Protein AF-A0A5R9FPX9-F1 (afdb_monomer_lite)

InterPro domains:
  IPR046251 Protein of unknown function DUF6284 [PF19801] (1-85)

Foldseek 3Di:
DDDPPVCVCVVCVCVVPPDDDPLVVVVVVLCVQLVVLVVVLVVLLVVLVVVVVPDDDDPVSVVSNVVSVVSNVVSVVVSVVCVVVVVRD

Sequence (89 aa):
MDHIVTVQDAVTAFADWMEPTDAELDAIEAEMPLILADVEADIEALDVRIALLERTPNELDQRRVRRDRHRVLAERATLANRATSGEAA

Organism: NCBI:txid2580423

Secondary structure (DSSP, 8-state):
----GGGHHHHHTTGGGSSPPHHHHHHHHHHHHHHHHHHHHHHHHHHHHHHTTTS---HHHHHHHHHHHHHHHHHHHHHHHHHHHT---

pLDDT: mean 87.67, std 13.01, range [43.56, 97.88]

Structure (mmCIF, N/CA/C/O backbone):
data_AF-A0A5R9FPX9-F1
#
_entry.id   AF-A0A5R9FPX9-F1
#
loop_
_atom_site.group_PDB
_atom_site.id
_atom_site.type_symbol
_atom_site.label_atom_id
_atom_site.label_alt_id
_atom_site.label_comp_id
_atom_site.label_asym_id
_atom_site.label_entity_id
_atom_site.label_seq_id
_atom_site.pdbx_PDB_ins_code
_atom_site.Cartn_x
_atom_site.Cartn_y
_atom_site.Cartn_z
_atom_site.occupancy
_atom_site.B_iso_or_equiv
_atom_site.auth_seq_id
_atom_site.auth_comp_id
_atom_site.auth_asym_id
_atom_site.auth_atom_id
_atom_site.pdbx_PDB_model_num
ATOM 1 N N . MET A 1 1 ? 9.744 -32.121 4.970 1.00 51.22 1 MET A N 1
ATOM 2 C CA . MET A 1 1 ? 10.852 -31.534 4.196 1.00 51.22 1 MET A CA 1
ATOM 3 C C . MET A 1 1 ? 11.258 -32.596 3.202 1.00 51.22 1 MET A C 1
ATOM 5 O O . MET A 1 1 ? 11.952 -33.530 3.583 1.00 51.22 1 MET A O 1
ATOM 9 N N . ASP A 1 2 ? 10.728 -32.525 1.987 1.00 64.44 2 ASP A N 1
ATOM 10 C CA . ASP A 1 2 ? 11.020 -33.528 0.968 1.00 64.44 2 ASP A CA 1
ATOM 11 C C . ASP A 1 2 ? 12.323 -33.135 0.271 1.00 64.44 2 ASP A C 1
ATOM 13 O O . ASP A 1 2 ? 12.439 -32.061 -0.318 1.00 64.44 2 ASP A O 1
ATOM 17 N N . HIS A 1 3 ? 13.352 -33.966 0.433 1.00 68.31 3 HIS A N 1
ATOM 18 C CA . HIS A 1 3 ? 14.679 -33.711 -0.114 1.00 68.31 3 HIS A CA 1
ATOM 19 C C . HIS A 1 3 ? 14.712 -34.066 -1.604 1.00 68.31 3 HIS A C 1
ATOM 21 O O . HIS A 1 3 ? 14.543 -35.223 -1.978 1.00 68.31 3 HIS A O 1
ATOM 27 N N . ILE A 1 4 ? 14.968 -33.067 -2.452 1.00 73.88 4 ILE A N 1
ATOM 28 C CA . ILE A 1 4 ? 14.862 -33.163 -3.919 1.00 73.88 4 ILE A CA 1
ATOM 29 C C . ILE A 1 4 ? 16.194 -33.509 -4.620 1.00 73.88 4 ILE A C 1
ATOM 31 O O . ILE A 1 4 ? 16.401 -33.224 -5.795 1.00 73.88 4 ILE A O 1
ATOM 35 N N . VAL A 1 5 ? 17.123 -34.141 -3.897 1.00 73.44 5 VAL A N 1
ATOM 36 C CA . VAL A 1 5 ? 18.548 -34.261 -4.279 1.00 73.44 5 VAL A CA 1
ATOM 37 C C . VAL A 1 5 ? 18.765 -34.909 -5.657 1.00 73.44 5 VAL A C 1
ATOM 39 O O . VAL A 1 5 ? 19.734 -34.597 -6.336 1.00 73.44 5 VAL A O 1
ATOM 42 N N . THR A 1 6 ? 17.858 -35.774 -6.116 1.00 78.94 6 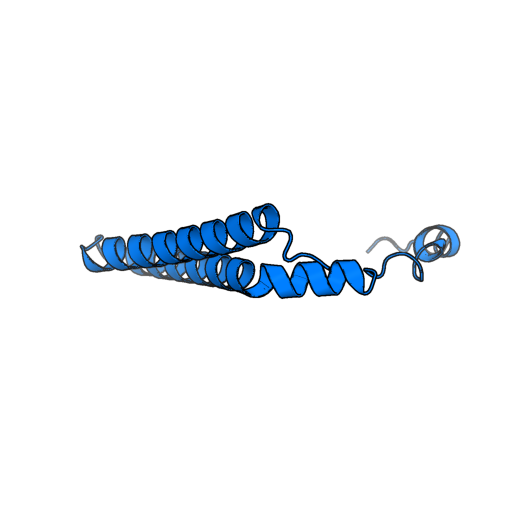THR A N 1
ATOM 43 C CA . THR A 1 6 ? 17.985 -36.480 -7.404 1.00 78.94 6 THR A CA 1
ATOM 44 C C . THR A 1 6 ? 17.574 -35.664 -8.633 1.00 78.94 6 THR A C 1
ATOM 46 O O . THR A 1 6 ? 17.871 -36.083 -9.747 1.00 78.94 6 THR A O 1
ATOM 49 N N . VAL A 1 7 ? 16.906 -34.520 -8.459 1.00 77.50 7 VAL A N 1
ATOM 50 C CA . VAL A 1 7 ? 16.506 -33.610 -9.555 1.00 77.50 7 VAL A CA 1
ATOM 51 C C . VAL A 1 7 ? 17.005 -32.182 -9.329 1.00 77.50 7 VAL A C 1
ATOM 53 O O . VAL A 1 7 ? 16.546 -31.259 -9.997 1.00 77.50 7 VAL A O 1
ATOM 56 N N . GLN A 1 8 ? 17.945 -31.997 -8.398 1.00 80.62 8 GLN A N 1
ATOM 57 C CA . GLN A 1 8 ? 18.474 -30.688 -8.026 1.00 80.62 8 GLN A CA 1
ATOM 58 C C . GLN A 1 8 ? 18.968 -29.910 -9.248 1.00 80.62 8 GLN A C 1
ATOM 60 O O . GLN A 1 8 ? 18.519 -28.788 -9.441 1.00 80.62 8 GLN A O 1
ATOM 65 N N . ASP A 1 9 ? 19.767 -30.534 -10.118 1.00 77.00 9 ASP A N 1
ATOM 66 C CA . ASP A 1 9 ? 20.289 -29.891 -11.331 1.00 77.00 9 ASP A CA 1
ATOM 67 C C . ASP A 1 9 ? 19.177 -29.370 -12.248 1.00 77.00 9 ASP A C 1
ATOM 69 O O . ASP A 1 9 ? 19.294 -28.283 -12.798 1.00 77.00 9 ASP A O 1
ATOM 73 N N . ALA A 1 10 ? 18.068 -30.103 -12.382 1.00 77.38 10 ALA A N 1
ATOM 74 C CA . ALA A 1 10 ? 16.927 -29.673 -13.190 1.00 77.38 10 ALA A CA 1
ATOM 75 C C . ALA A 1 10 ? 16.131 -28.536 -12.525 1.00 77.38 10 ALA A C 1
ATOM 77 O O . ALA A 1 10 ? 15.592 -27.677 -13.217 1.00 77.38 10 ALA A O 1
ATOM 78 N N . VAL A 1 11 ? 16.064 -28.521 -11.190 1.00 75.31 11 VAL A N 1
ATOM 79 C CA . VAL A 1 11 ? 15.378 -27.480 -10.406 1.00 75.31 11 VAL A CA 1
ATOM 80 C C . VAL A 1 11 ? 16.197 -26.189 -10.356 1.00 75.31 11 VAL A C 1
ATOM 82 O O . VAL A 1 11 ? 15.623 -25.104 -10.361 1.00 75.31 11 VAL A O 1
ATOM 85 N N . THR A 1 12 ? 17.527 -26.284 -10.340 1.00 76.19 12 THR A N 1
ATOM 86 C CA . THR A 1 12 ? 18.431 -25.127 -10.281 1.00 76.19 12 THR A CA 1
ATOM 87 C C . THR A 1 12 ? 18.979 -24.708 -11.643 1.00 76.19 12 THR A C 1
ATOM 89 O O . THR A 1 12 ? 19.677 -23.703 -11.713 1.00 76.19 12 THR A O 1
ATOM 92 N N . ALA A 1 13 ? 18.654 -25.421 -12.728 1.00 75.25 13 ALA A N 1
ATOM 93 C CA . ALA A 1 13 ? 19.119 -25.117 -14.089 1.00 75.25 13 ALA A CA 1
ATOM 94 C C . ALA A 1 13 ? 18.814 -23.680 -14.548 1.00 75.25 13 ALA A C 1
ATOM 96 O O . ALA A 1 13 ? 19.520 -23.151 -15.400 1.00 75.25 13 ALA A O 1
ATOM 97 N N . PHE A 1 14 ? 17.779 -23.058 -13.981 1.00 65.12 14 PHE A N 1
ATOM 98 C CA . PHE A 1 14 ? 17.336 -21.705 -14.316 1.00 65.12 14 PHE A CA 1
ATOM 99 C C . PHE A 1 14 ? 17.713 -20.664 -13.258 1.00 65.12 14 PHE A C 1
ATOM 101 O O . PHE A 1 14 ? 17.247 -19.535 -13.347 1.00 65.12 14 PHE A O 1
ATOM 108 N N . ALA A 1 15 ? 18.525 -21.016 -12.253 1.00 66.00 15 ALA A N 1
ATOM 109 C CA . ALA A 1 15 ? 18.820 -20.127 -11.126 1.00 66.00 15 ALA A CA 1
ATOM 110 C C . ALA A 1 15 ? 19.352 -18.756 -11.580 1.00 66.00 15 ALA A C 1
ATOM 112 O O . ALA A 1 15 ? 18.823 -17.734 -11.155 1.00 66.00 15 ALA A O 1
ATOM 113 N N . ASP A 1 16 ? 20.289 -18.744 -12.530 1.00 66.06 16 ASP A N 1
ATOM 114 C CA . ASP A 1 16 ? 20.888 -17.522 -13.095 1.00 66.06 16 ASP A CA 1
ATOM 115 C C . ASP A 1 16 ? 19.935 -16.720 -14.022 1.00 66.06 16 ASP A C 1
ATOM 117 O O . ASP A 1 16 ? 20.307 -15.682 -14.555 1.00 66.06 16 ASP A O 1
ATOM 121 N N . TRP A 1 17 ? 18.721 -17.225 -14.271 1.00 64.38 17 TRP A N 1
ATOM 122 C CA . TRP A 1 17 ? 17.782 -16.782 -15.311 1.00 64.38 17 TRP A CA 1
ATOM 123 C C . TRP A 1 17 ? 16.456 -16.314 -14.686 1.00 64.38 17 TRP A C 1
ATOM 125 O O . TRP A 1 17 ? 15.536 -15.932 -15.403 1.00 64.38 17 TRP A O 1
ATOM 135 N N . MET A 1 18 ? 16.329 -16.423 -13.358 1.00 74.00 18 MET A N 1
ATOM 136 C CA . MET A 1 18 ? 15.146 -16.019 -12.592 1.00 74.00 18 MET A CA 1
ATOM 137 C C . MET A 1 18 ? 15.240 -14.590 -12.057 1.00 74.00 18 MET A C 1
ATOM 139 O O . MET A 1 18 ? 14.255 -14.094 -11.511 1.00 74.00 18 MET A O 1
ATOM 143 N N . GLU A 1 19 ? 16.407 -13.952 -12.136 1.00 84.38 19 GLU A N 1
ATOM 144 C CA . GLU A 1 19 ? 16.544 -12.580 -11.659 1.00 84.38 19 GLU A CA 1
ATOM 145 C C . GLU A 1 19 ? 15.831 -11.615 -12.617 1.00 84.38 19 GLU A C 1
ATOM 147 O O . GLU A 1 19 ? 15.937 -11.778 -13.837 1.00 84.38 19 GLU A O 1
ATOM 152 N N . PRO A 1 20 ? 15.095 -10.620 -12.090 1.00 88.75 20 PRO A N 1
ATOM 153 C CA . PRO A 1 20 ? 14.552 -9.552 -12.911 1.00 88.75 20 PRO A CA 1
ATOM 154 C C . PRO A 1 20 ? 15.671 -8.814 -13.647 1.00 88.75 20 PRO A C 1
ATOM 156 O O . PRO A 1 20 ? 16.736 -8.546 -13.091 1.00 88.75 20 PRO A O 1
ATOM 159 N N . THR A 1 21 ? 15.411 -8.455 -14.894 1.00 89.75 21 THR A N 1
ATOM 160 C CA . THR A 1 21 ? 16.273 -7.567 -15.674 1.00 89.75 21 THR A CA 1
ATOM 161 C C . THR A 1 21 ? 16.289 -6.156 -15.081 1.00 89.75 21 THR A C 1
ATOM 163 O O . THR A 1 21 ? 15.335 -5.746 -14.421 1.00 89.75 21 THR A O 1
ATOM 166 N N . ASP A 1 22 ? 17.329 -5.368 -15.374 1.00 91.44 22 ASP A N 1
ATOM 167 C CA . ASP A 1 22 ? 17.420 -3.969 -14.918 1.00 91.44 22 ASP A CA 1
ATOM 168 C C . ASP A 1 22 ? 16.170 -3.152 -15.297 1.00 91.44 22 ASP A C 1
ATOM 170 O O . ASP A 1 22 ? 15.646 -2.398 -14.485 1.00 91.44 22 ASP A O 1
ATOM 174 N N . ALA A 1 23 ? 15.620 -3.375 -16.496 1.00 89.44 23 ALA A N 1
ATOM 175 C CA . ALA A 1 23 ? 14.403 -2.703 -16.952 1.00 89.44 23 ALA A CA 1
ATOM 176 C C . ALA A 1 23 ? 13.151 -3.103 -16.146 1.00 89.44 23 ALA A C 1
ATOM 178 O O . ALA A 1 23 ? 12.256 -2.285 -15.940 1.00 89.44 23 ALA A O 1
ATOM 179 N N . GLU A 1 24 ? 13.069 -4.354 -15.689 1.00 90.50 24 GLU A N 1
ATOM 180 C CA . GLU A 1 24 ? 11.988 -4.811 -14.807 1.00 90.50 24 GLU A CA 1
ATOM 181 C C . GLU A 1 24 ? 12.148 -4.242 -13.393 1.00 90.50 24 GLU A C 1
ATOM 183 O O . GLU A 1 24 ? 11.152 -3.886 -12.763 1.00 90.50 24 GLU A O 1
ATOM 188 N N . LEU A 1 25 ? 13.385 -4.096 -12.908 1.00 94.12 25 LEU A N 1
ATOM 189 C CA . LEU A 1 25 ? 13.665 -3.434 -11.632 1.00 94.12 25 LEU A CA 1
ATOM 190 C C . LEU A 1 25 ? 13.311 -1.944 -11.679 1.0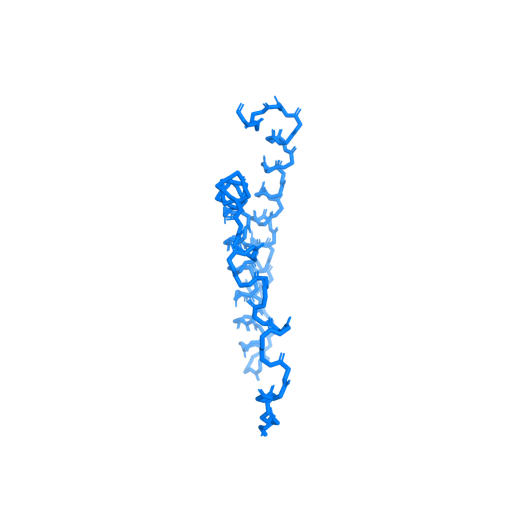0 94.12 25 LEU A C 1
ATOM 192 O O . LEU A 1 25 ? 12.658 -1.449 -10.762 1.00 94.12 25 LEU A O 1
ATOM 196 N N . ASP A 1 26 ? 13.654 -1.252 -12.763 1.00 91.62 26 ASP A N 1
ATOM 197 C CA . ASP A 1 26 ? 13.285 0.151 -12.967 1.00 91.62 26 ASP A CA 1
ATOM 198 C C . ASP A 1 26 ? 11.760 0.332 -13.046 1.00 91.62 26 ASP A C 1
ATOM 200 O O . ASP A 1 26 ? 11.210 1.295 -12.503 1.00 91.62 26 ASP A O 1
ATOM 204 N N . ALA A 1 27 ? 11.049 -0.615 -13.670 1.00 91.06 27 ALA A N 1
ATOM 205 C CA . ALA A 1 27 ? 9.588 -0.615 -13.688 1.00 91.06 27 ALA A CA 1
ATOM 206 C C . ALA A 1 27 ? 8.999 -0.769 -12.274 1.00 91.06 27 ALA A C 1
ATOM 208 O O . ALA A 1 27 ? 8.082 -0.032 -11.909 1.00 91.06 27 ALA A O 1
ATOM 209 N N . ILE A 1 28 ? 9.560 -1.658 -11.447 1.00 91.88 28 ILE A N 1
ATOM 210 C CA . ILE A 1 28 ? 9.158 -1.812 -10.039 1.00 91.88 28 ILE A CA 1
ATOM 211 C C . ILE A 1 28 ? 9.425 -0.526 -9.249 1.00 91.88 28 ILE A C 1
ATOM 213 O O . ILE A 1 28 ? 8.565 -0.090 -8.481 1.00 91.88 28 ILE A O 1
ATOM 217 N N . GLU A 1 29 ? 10.578 0.113 -9.444 1.00 93.56 29 GLU A N 1
ATOM 218 C CA . GLU A 1 29 ? 10.906 1.375 -8.775 1.00 93.56 29 GLU A CA 1
ATOM 219 C C . GLU A 1 29 ? 9.911 2.482 -9.163 1.00 93.56 29 G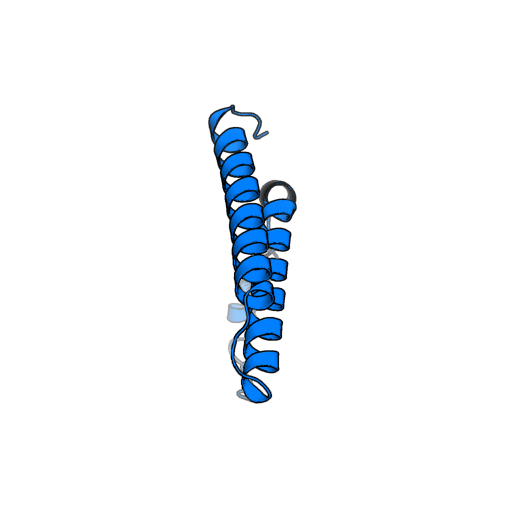LU A C 1
ATOM 221 O O . GLU A 1 29 ? 9.426 3.232 -8.313 1.00 93.56 29 GLU A O 1
ATOM 226 N N . ALA A 1 30 ? 9.503 2.534 -10.434 1.00 92.06 30 ALA A N 1
ATOM 227 C CA . ALA A 1 30 ? 8.473 3.458 -10.899 1.00 92.06 30 ALA A CA 1
ATOM 228 C C . ALA A 1 30 ? 7.088 3.197 -10.264 1.00 92.06 30 ALA A C 1
ATOM 230 O O . ALA A 1 30 ? 6.296 4.141 -10.105 1.00 92.06 30 ALA A O 1
ATOM 231 N N . GLU A 1 31 ? 6.788 1.949 -9.897 1.00 95.31 31 GLU A N 1
ATOM 232 C CA . GLU A 1 31 ? 5.560 1.521 -9.212 1.00 95.31 31 GLU A CA 1
ATOM 233 C C . GLU A 1 31 ? 5.634 1.639 -7.680 1.00 95.31 31 GLU A C 1
A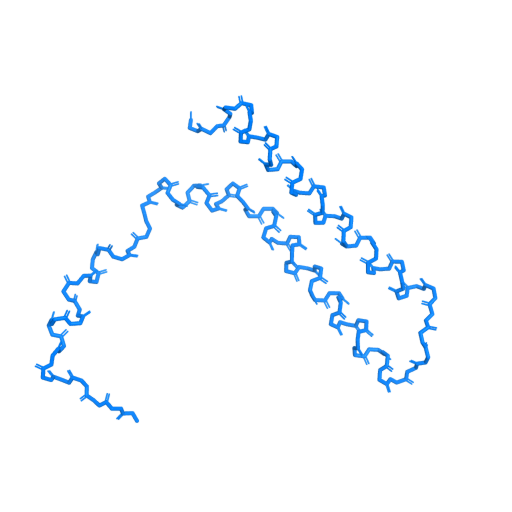TOM 235 O O . GLU A 1 31 ? 4.593 1.641 -7.014 1.00 95.31 31 GLU A O 1
ATOM 240 N N . MET A 1 32 ? 6.831 1.811 -7.110 1.00 95.00 32 MET A N 1
ATOM 241 C CA . MET A 1 32 ? 7.076 1.827 -5.664 1.00 95.00 32 MET A CA 1
ATOM 242 C C . MET A 1 32 ? 6.150 2.766 -4.870 1.00 95.00 32 MET A C 1
ATOM 244 O O . MET A 1 32 ? 5.642 2.3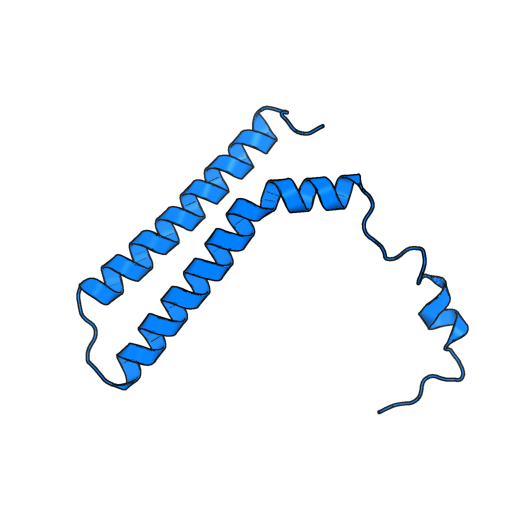46 -3.827 1.00 95.00 32 MET A O 1
ATOM 248 N N . PRO A 1 33 ? 5.836 3.995 -5.334 1.00 95.56 33 PRO A N 1
ATOM 249 C CA . PRO A 1 33 ? 4.905 4.871 -4.620 1.00 95.56 33 PRO A CA 1
ATOM 250 C C . PRO A 1 33 ? 3.506 4.262 -4.446 1.00 95.56 33 PRO A C 1
ATOM 252 O O . PRO A 1 33 ? 2.900 4.398 -3.381 1.00 95.56 33 PRO A O 1
ATOM 255 N N . LEU A 1 34 ? 3.006 3.555 -5.466 1.00 97.06 34 LEU A N 1
ATOM 256 C CA . LEU A 1 34 ? 1.724 2.859 -5.400 1.00 97.06 34 LEU A CA 1
ATOM 257 C C . LEU A 1 34 ? 1.806 1.649 -4.469 1.00 97.06 34 LEU A C 1
ATOM 259 O O . LEU A 1 34 ? 0.921 1.471 -3.636 1.00 97.06 34 LEU A O 1
ATOM 263 N N . ILE A 1 35 ? 2.867 0.849 -4.585 1.00 96.56 35 ILE A N 1
ATOM 264 C CA . ILE A 1 35 ? 3.079 -0.331 -3.737 1.00 96.56 35 ILE A CA 1
ATOM 265 C C . ILE A 1 35 ? 3.078 0.075 -2.258 1.00 96.56 35 ILE A C 1
ATOM 267 O O . ILE A 1 35 ? 2.374 -0.529 -1.450 1.00 96.56 35 ILE A O 1
ATOM 271 N N . LEU A 1 36 ? 3.803 1.139 -1.904 1.00 97.38 36 LEU A N 1
ATOM 272 C CA . LEU A 1 36 ? 3.834 1.661 -0.538 1.00 97.38 36 LEU A CA 1
ATOM 273 C C . LEU A 1 36 ? 2.464 2.178 -0.087 1.00 97.38 36 LEU A C 1
ATOM 275 O O . LEU A 1 36 ? 2.049 1.895 1.034 1.00 97.38 36 LEU A O 1
ATOM 279 N N . ALA A 1 37 ? 1.734 2.894 -0.947 1.00 97.38 37 ALA A N 1
ATOM 280 C CA . ALA A 1 37 ? 0.392 3.364 -0.614 1.00 97.38 37 ALA A CA 1
ATOM 281 C C . ALA A 1 37 ? -0.594 2.208 -0.365 1.00 97.38 37 ALA A C 1
ATOM 283 O O . ALA A 1 37 ? -1.388 2.295 0.573 1.00 97.38 37 ALA A O 1
ATOM 284 N N . ASP A 1 38 ? -0.534 1.140 -1.169 1.00 97.56 38 ASP A N 1
ATOM 285 C CA . ASP A 1 38 ? -1.357 -0.065 -0.996 1.00 97.56 38 ASP A CA 1
ATOM 286 C C . ASP A 1 38 ? -1.007 -0.777 0.329 1.00 97.56 38 ASP A C 1
ATOM 288 O O . ASP A 1 38 ? -1.901 -1.059 1.128 1.00 97.56 38 ASP A O 1
ATOM 292 N N . VAL A 1 39 ? 0.286 -0.973 0.628 1.00 97.88 39 VAL A N 1
ATOM 293 C CA . VAL A 1 39 ? 0.747 -1.583 1.893 1.00 97.88 39 VAL A CA 1
ATOM 294 C C . VAL A 1 39 ? 0.306 -0.770 3.113 1.00 97.88 39 VAL A C 1
ATOM 296 O O . VAL A 1 39 ? -0.194 -1.329 4.088 1.00 97.88 39 VAL A O 1
ATOM 299 N N . GLU A 1 40 ? 0.463 0.553 3.079 1.00 96.56 40 GLU A N 1
ATOM 300 C CA . GLU A 1 40 ? 0.049 1.420 4.184 1.00 96.56 40 GLU A CA 1
ATOM 301 C C . GLU A 1 40 ? -1.474 1.406 4.397 1.00 96.56 40 GLU A C 1
ATOM 303 O O . GLU A 1 40 ? -1.934 1.390 5.541 1.00 96.56 40 GLU A O 1
ATOM 308 N N . ALA A 1 41 ? -2.264 1.365 3.319 1.00 97.00 41 ALA A N 1
ATOM 309 C CA . ALA A 1 41 ? -3.719 1.276 3.413 1.00 97.00 41 ALA A CA 1
ATOM 310 C C . ALA A 1 41 ? -4.185 -0.050 4.036 1.00 97.00 41 ALA A C 1
ATOM 312 O O . ALA A 1 41 ? -5.138 -0.056 4.821 1.00 97.00 41 ALA A O 1
ATOM 313 N N . ASP A 1 42 ? -3.501 -1.155 3.733 1.00 96.88 42 ASP A N 1
ATOM 314 C CA . ASP A 1 42 ? -3.773 -2.459 4.341 1.00 96.88 42 ASP A CA 1
ATOM 315 C C . ASP A 1 42 ? -3.428 -2.478 5.836 1.00 96.88 42 ASP A C 1
ATOM 317 O O . ASP A 1 42 ? -4.195 -3.020 6.640 1.00 96.88 42 ASP A O 1
ATOM 321 N N . ILE A 1 43 ? -2.318 -1.844 6.227 1.00 97.12 43 ILE A N 1
ATOM 322 C CA . ILE A 1 43 ? -1.936 -1.685 7.637 1.00 97.12 43 ILE A CA 1
ATOM 323 C C . ILE A 1 43 ? -2.995 -0.870 8.387 1.00 97.12 43 ILE A C 1
ATOM 325 O O . ILE A 1 43 ? -3.475 -1.310 9.430 1.00 97.12 43 ILE A O 1
ATOM 329 N N . GLU A 1 44 ? -3.431 0.270 7.849 1.00 96.25 44 GLU A N 1
ATOM 330 C CA . GLU A 1 44 ? -4.478 1.081 8.480 1.00 96.25 44 GLU A CA 1
ATOM 331 C C . GLU A 1 44 ? -5.803 0.311 8.596 1.00 96.25 44 GLU A C 1
ATOM 333 O O . GLU A 1 44 ? -6.471 0.342 9.633 1.00 96.25 44 GLU A O 1
ATOM 338 N N . ALA A 1 45 ? -6.197 -0.411 7.544 1.00 95.44 45 ALA A N 1
ATOM 339 C CA . ALA A 1 45 ? -7.400 -1.234 7.579 1.00 95.44 45 ALA A CA 1
ATOM 340 C C . ALA A 1 45 ? -7.309 -2.321 8.663 1.00 95.44 45 ALA A C 1
ATOM 342 O O . ALA A 1 45 ? -8.303 -2.605 9.345 1.00 95.44 45 ALA A O 1
ATOM 343 N N . LEU A 1 46 ? -6.126 -2.915 8.847 1.00 97.00 46 LEU A N 1
ATOM 344 C CA . LEU A 1 46 ? -5.866 -3.876 9.910 1.00 97.00 46 LEU A CA 1
ATOM 345 C C . LEU A 1 46 ? -5.942 -3.224 11.296 1.00 97.00 46 LEU A C 1
ATOM 347 O O . LEU A 1 46 ? -6.614 -3.779 12.165 1.00 97.00 46 LEU A O 1
ATOM 351 N N . ASP A 1 47 ? -5.339 -2.053 11.488 1.00 96.62 47 ASP A N 1
ATOM 352 C CA . ASP A 1 47 ? -5.377 -1.305 12.750 1.00 96.62 47 ASP A CA 1
ATOM 353 C C . ASP A 1 47 ? -6.809 -0.952 13.157 1.00 96.62 47 ASP A C 1
ATOM 355 O O . ASP A 1 47 ? -7.209 -1.156 14.307 1.00 96.62 47 ASP A O 1
ATOM 359 N N . VAL A 1 48 ? -7.622 -0.478 12.207 1.00 96.81 48 VAL A N 1
ATOM 360 C CA . VAL A 1 48 ? -9.048 -0.233 12.443 1.00 96.81 48 VAL A CA 1
ATOM 361 C C . VAL A 1 48 ? -9.744 -1.531 12.833 1.00 96.81 48 VAL A C 1
ATOM 363 O O . VAL A 1 48 ? -10.462 -1.558 13.830 1.00 96.81 48 VAL A O 1
ATOM 366 N N . ARG A 1 49 ? -9.510 -2.631 12.108 1.00 96.00 49 ARG A N 1
ATOM 367 C CA . ARG A 1 49 ? -10.126 -3.928 12.425 1.00 96.00 49 ARG A CA 1
ATOM 368 C C . ARG A 1 49 ? -9.743 -4.433 13.817 1.00 96.00 49 ARG A C 1
ATOM 370 O O . ARG A 1 49 ? -10.608 -4.980 14.495 1.00 96.00 49 ARG A O 1
ATOM 377 N N . ILE A 1 50 ? -8.497 -4.237 14.245 1.00 97.06 50 ILE A N 1
ATOM 378 C CA . ILE A 1 50 ? -8.033 -4.584 15.594 1.00 97.06 50 ILE A CA 1
ATOM 379 C C . ILE A 1 50 ? -8.754 -3.723 16.634 1.00 97.06 50 ILE A C 1
ATOM 381 O O . ILE A 1 50 ? -9.306 -4.265 17.586 1.00 97.06 50 ILE A O 1
ATOM 385 N N . ALA A 1 51 ? -8.836 -2.406 16.427 1.00 96.44 51 ALA A N 1
ATOM 386 C CA . ALA A 1 51 ? -9.531 -1.512 17.352 1.00 96.44 51 ALA A CA 1
ATOM 387 C C . ALA A 1 51 ? -11.017 -1.882 17.521 1.00 96.44 51 ALA A C 1
ATOM 389 O O . ALA A 1 51 ? -11.553 -1.815 18.626 1.00 96.44 51 ALA A O 1
ATOM 390 N N . LEU A 1 52 ? -11.683 -2.321 16.447 1.00 96.12 52 LEU A N 1
ATOM 391 C CA . LEU A 1 52 ? -13.087 -2.745 16.485 1.00 96.12 52 LEU A CA 1
ATOM 392 C C . LEU A 1 52 ? -13.344 -4.013 17.317 1.00 96.12 52 LEU A C 1
ATOM 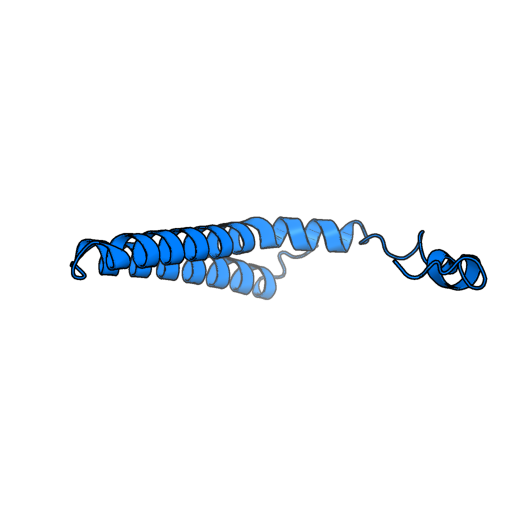394 O O . LEU A 1 52 ? -14.498 -4.294 17.636 1.00 96.12 52 LEU A O 1
ATOM 398 N N . LEU A 1 53 ? -12.306 -4.767 17.694 1.00 97.62 53 LEU A N 1
ATOM 399 C CA . LEU A 1 53 ? -12.452 -5.881 18.636 1.00 97.62 53 LEU A CA 1
ATOM 400 C C . LEU A 1 53 ? -12.759 -5.395 20.059 1.00 97.62 53 LEU A C 1
ATOM 402 O O . LEU A 1 53 ? -13.379 -6.121 20.833 1.00 97.62 53 LEU A O 1
ATOM 406 N N . GLU A 1 54 ? -12.346 -4.174 20.400 1.00 96.94 54 GLU A N 1
ATOM 407 C CA . GLU A 1 54 ? -12.434 -3.628 21.758 1.00 96.94 54 GLU A CA 1
ATOM 408 C C . GLU A 1 54 ? -13.499 -2.535 21.900 1.00 96.94 54 GLU A C 1
ATOM 410 O O . GLU A 1 54 ? -13.939 -2.235 23.012 1.00 96.94 54 GLU A O 1
ATOM 415 N N . ARG A 1 55 ? -13.935 -1.924 20.790 1.00 95.81 55 ARG A N 1
ATOM 416 C CA . ARG A 1 55 ? -14.906 -0.823 20.808 1.00 95.81 55 ARG A CA 1
ATOM 417 C C . ARG A 1 55 ? -15.859 -0.830 19.619 1.00 95.81 55 ARG A C 1
ATOM 419 O O . ARG A 1 55 ? -15.553 -1.325 18.539 1.00 95.81 55 ARG A O 1
ATOM 426 N N . THR A 1 56 ? -16.991 -0.157 19.799 1.00 96.12 56 THR A N 1
ATOM 427 C CA . THR A 1 56 ? -17.928 0.151 18.712 1.00 96.12 56 THR A CA 1
ATOM 428 C C . THR A 1 56 ? -17.283 1.105 17.689 1.00 96.12 56 THR A C 1
ATOM 430 O O . THR A 1 56 ? -16.573 2.030 18.104 1.00 96.12 56 THR A O 1
ATOM 433 N N . PRO A 1 57 ? -17.543 0.934 16.375 1.00 94.06 57 PRO A N 1
ATOM 434 C CA . PRO A 1 57 ? -17.034 1.830 15.339 1.00 94.06 57 PRO A CA 1
ATOM 435 C C . PRO A 1 57 ? -17.373 3.299 15.586 1.00 94.06 57 PRO A C 1
ATOM 437 O O . PRO A 1 57 ? -18.479 3.626 16.022 1.00 94.06 57 PRO A O 1
ATOM 440 N N . ASN A 1 58 ? -16.448 4.190 15.234 1.00 95.62 58 ASN A N 1
ATOM 441 C CA . ASN A 1 58 ? -16.663 5.634 15.281 1.00 95.62 58 ASN A CA 1
ATOM 442 C C . ASN A 1 58 ? -16.345 6.319 13.938 1.00 95.62 58 ASN A C 1
ATOM 444 O O . ASN A 1 58 ? -15.893 5.704 12.971 1.00 95.62 58 ASN A O 1
ATOM 448 N N . GLU A 1 59 ? -16.592 7.628 13.868 1.00 96.56 59 GLU A N 1
ATOM 449 C CA . GLU A 1 59 ? -16.336 8.409 12.655 1.00 96.56 59 GLU A CA 1
ATOM 450 C C . GLU A 1 59 ? -14.853 8.490 12.270 1.00 96.56 59 GLU A C 1
ATOM 452 O O . GLU A 1 59 ? -14.538 8.605 11.085 1.00 96.56 59 GLU A O 1
ATOM 457 N N . LEU A 1 60 ? -13.939 8.469 13.245 1.00 95.38 60 LEU A N 1
ATOM 458 C CA . LEU A 1 60 ? -12.502 8.541 12.985 1.00 95.38 60 LEU A CA 1
ATOM 459 C C . LEU A 1 60 ? -12.035 7.295 12.229 1.00 95.38 60 LEU A C 1
ATOM 461 O O . LEU A 1 60 ? -11.307 7.439 11.249 1.00 95.38 60 LEU A O 1
ATOM 465 N N . ASP A 1 61 ? -12.518 6.114 12.617 1.00 95.06 61 ASP A N 1
ATOM 466 C CA . ASP A 1 61 ? -12.224 4.845 11.940 1.00 95.06 61 ASP A CA 1
ATOM 467 C C . ASP A 1 61 ? -12.593 4.934 10.446 1.00 95.06 61 ASP A C 1
ATOM 469 O O . ASP A 1 61 ? -11.784 4.658 9.561 1.00 95.06 61 ASP A O 1
ATOM 473 N N . GLN A 1 62 ? -13.791 5.447 10.143 1.00 94.94 62 GLN A N 1
ATOM 474 C CA . GLN A 1 62 ? -14.252 5.630 8.762 1.00 94.94 62 GLN A CA 1
ATOM 475 C C . GLN A 1 62 ? -13.453 6.692 7.994 1.00 94.94 62 GLN A C 1
ATOM 477 O O . GLN A 1 62 ? -13.284 6.597 6.776 1.00 94.94 62 GLN A O 1
ATOM 482 N N . ARG A 1 63 ? -12.998 7.755 8.666 1.00 96.25 63 ARG A N 1
ATOM 483 C CA . ARG A 1 63 ? -12.182 8.804 8.037 1.00 96.25 63 ARG A CA 1
ATOM 484 C C . ARG A 1 63 ? -10.790 8.287 7.685 1.00 96.25 63 ARG A C 1
ATOM 486 O O . ARG A 1 63 ? -10.344 8.575 6.577 1.00 96.25 63 ARG A O 1
ATOM 493 N N . ARG A 1 64 ? -10.149 7.514 8.570 1.00 94.38 64 ARG A N 1
ATOM 494 C CA . ARG A 1 64 ? -8.826 6.910 8.329 1.00 94.38 64 ARG A CA 1
ATOM 495 C C . ARG A 1 64 ? -8.862 5.974 7.119 1.00 94.38 64 ARG A C 1
ATOM 497 O O . ARG A 1 64 ? -8.154 6.224 6.149 1.00 94.38 64 ARG A O 1
ATOM 504 N N . VAL A 1 65 ? -9.811 5.032 7.088 1.00 94.06 65 VAL A N 1
ATOM 505 C CA . VAL A 1 65 ? -9.988 4.105 5.950 1.00 94.06 65 VAL A CA 1
ATOM 506 C C . VAL A 1 65 ? -10.241 4.847 4.632 1.00 94.06 65 VAL A C 1
ATOM 508 O O . VAL A 1 65 ? -9.676 4.499 3.597 1.00 94.06 65 VAL A O 1
ATOM 511 N N . ARG A 1 66 ? -11.083 5.891 4.638 1.00 95.88 66 ARG A N 1
ATOM 512 C CA . ARG A 1 66 ? -11.332 6.684 3.423 1.00 95.88 66 ARG A CA 1
ATOM 513 C C . ARG A 1 66 ? -10.090 7.433 2.959 1.00 95.88 66 ARG A C 1
ATOM 515 O O . ARG A 1 66 ? -9.812 7.416 1.765 1.00 95.88 66 ARG A O 1
ATOM 522 N N . ARG A 1 67 ? -9.371 8.095 3.871 1.00 96.50 67 ARG A N 1
ATOM 523 C CA . ARG A 1 67 ? -8.145 8.842 3.554 1.00 96.50 67 ARG A CA 1
ATOM 524 C C . ARG A 1 67 ? -7.134 7.938 2.850 1.00 96.50 67 ARG A C 1
ATOM 526 O O . ARG A 1 67 ? -6.618 8.324 1.805 1.00 96.50 67 ARG A O 1
ATOM 533 N N . ASP A 1 68 ? -6.926 6.736 3.369 1.00 96.00 68 ASP A N 1
ATOM 534 C CA . ASP A 1 68 ? -5.871 5.856 2.860 1.00 96.00 68 ASP A CA 1
ATOM 535 C C . ASP A 1 68 ? -6.291 5.194 1.544 1.00 96.00 68 ASP A C 1
ATOM 537 O O . ASP A 1 68 ? -5.513 5.161 0.592 1.00 96.00 68 ASP A O 1
ATOM 541 N N . ARG A 1 69 ? -7.581 4.864 1.391 1.00 95.44 69 ARG A N 1
ATOM 542 C CA . ARG A 1 69 ? -8.145 4.494 0.083 1.00 95.44 69 ARG A CA 1
ATOM 543 C C . ARG A 1 69 ? -8.000 5.613 -0.956 1.00 95.44 69 ARG A C 1
ATOM 545 O O . ARG A 1 69 ? -7.739 5.333 -2.123 1.00 95.44 69 ARG A O 1
ATOM 552 N N . HIS A 1 70 ? -8.190 6.875 -0.569 1.00 96.94 70 HIS A N 1
ATOM 553 C CA . HIS A 1 70 ? -7.999 8.006 -1.480 1.00 96.94 70 HIS A CA 1
ATOM 554 C C . HIS A 1 70 ? -6.531 8.186 -1.880 1.00 96.94 70 HIS A C 1
ATOM 556 O O . HIS A 1 70 ? -6.276 8.489 -3.043 1.00 96.94 70 HIS A O 1
ATOM 562 N N . ARG A 1 71 ? -5.583 7.955 -0.964 1.00 96.38 71 ARG A N 1
ATOM 563 C CA . ARG A 1 71 ? -4.146 7.980 -1.269 1.00 96.38 71 ARG A CA 1
ATOM 564 C C . ARG A 1 71 ? -3.773 6.917 -2.301 1.00 96.38 71 ARG A C 1
ATOM 566 O O . ARG A 1 71 ? -3.167 7.256 -3.309 1.00 96.38 71 ARG A O 1
ATOM 573 N N . VAL A 1 72 ? -4.227 5.679 -2.110 1.00 97.44 72 VAL A N 1
ATOM 574 C CA . VAL A 1 72 ? -4.056 4.591 -3.089 1.00 97.44 72 VAL A CA 1
ATOM 575 C C . VAL A 1 72 ? -4.582 4.984 -4.468 1.00 97.44 72 VAL A C 1
ATOM 577 O O . VAL A 1 72 ? -3.896 4.836 -5.477 1.00 97.44 72 VAL A O 1
ATOM 580 N N . LEU A 1 73 ? -5.809 5.510 -4.531 1.00 97.62 73 LEU A N 1
ATOM 581 C CA . LEU A 1 73 ? -6.417 5.893 -5.806 1.00 97.62 73 LEU A CA 1
ATOM 582 C C . LEU A 1 73 ? -5.661 7.038 -6.491 1.00 97.62 73 LEU A C 1
ATOM 584 O O . LEU A 1 73 ? -5.592 7.055 -7.719 1.00 97.62 73 LEU A O 1
ATOM 588 N N . ALA A 1 74 ? -5.090 7.965 -5.720 1.00 97.62 74 ALA A N 1
ATOM 589 C CA . ALA A 1 74 ? -4.254 9.032 -6.254 1.00 97.62 74 ALA A CA 1
ATOM 590 C C . ALA A 1 74 ? -2.963 8.476 -6.875 1.00 97.62 74 ALA A C 1
ATOM 592 O O . ALA A 1 74 ? -2.664 8.806 -8.019 1.00 97.62 74 ALA A O 1
ATOM 593 N N . GLU A 1 75 ? -2.254 7.577 -6.186 1.00 97.06 75 GLU A N 1
ATOM 594 C CA . GLU A 1 75 ? -1.036 6.959 -6.731 1.00 97.06 75 GLU A CA 1
ATOM 595 C C . GLU A 1 75 ? -1.325 6.092 -7.962 1.00 97.06 75 GLU A C 1
ATOM 597 O O . GLU A 1 75 ? -0.598 6.162 -8.955 1.00 97.06 75 GLU A O 1
ATOM 602 N N . ARG A 1 76 ? -2.445 5.353 -7.971 1.00 95.75 76 ARG A N 1
ATOM 603 C CA . ARG A 1 76 ? -2.898 4.617 -9.166 1.00 95.75 76 ARG A CA 1
ATOM 604 C C . ARG A 1 76 ? -3.144 5.540 -10.349 1.00 95.75 76 ARG A C 1
ATOM 606 O O . ARG A 1 76 ? -2.748 5.213 -11.465 1.00 95.75 76 ARG A O 1
ATOM 613 N N . ALA A 1 77 ? -3.793 6.681 -10.120 1.00 96.12 77 ALA A N 1
ATOM 614 C CA . ALA A 1 77 ? -4.025 7.664 -11.170 1.00 96.12 77 ALA A CA 1
ATOM 615 C C . ALA A 1 77 ? -2.699 8.239 -11.694 1.00 96.12 77 ALA A C 1
ATOM 617 O O . ALA A 1 77 ? -2.517 8.344 -12.904 1.00 96.12 77 ALA A O 1
ATOM 618 N N . THR A 1 78 ? -1.752 8.551 -10.806 1.00 95.12 78 THR A N 1
ATOM 619 C CA . THR A 1 78 ? -0.415 9.033 -11.178 1.00 95.12 78 THR A CA 1
ATOM 620 C C . THR A 1 78 ? 0.346 8.017 -12.031 1.00 95.12 78 THR A C 1
ATOM 622 O O . THR A 1 78 ? 0.895 8.388 -13.069 1.00 95.12 78 THR A O 1
ATOM 625 N N . LEU A 1 79 ? 0.358 6.741 -11.636 1.00 93.44 79 LEU A N 1
ATOM 626 C CA . LEU A 1 79 ? 1.015 5.673 -12.394 1.00 93.44 79 LEU A CA 1
ATOM 627 C C . LEU A 1 79 ? 0.362 5.470 -13.773 1.00 93.44 79 LEU A C 1
ATOM 629 O O . LEU A 1 79 ? 1.057 5.425 -14.786 1.00 93.44 79 LEU A O 1
ATOM 633 N N . ALA A 1 80 ? -0.973 5.426 -13.831 1.00 92.62 80 ALA A N 1
ATOM 634 C CA . ALA A 1 80 ? -1.712 5.291 -15.088 1.00 92.62 80 ALA A CA 1
ATOM 635 C C . ALA A 1 80 ? -1.463 6.470 -16.048 1.00 92.62 80 ALA A C 1
ATOM 637 O O . ALA A 1 80 ? -1.339 6.282 -17.262 1.00 92.62 80 ALA A O 1
ATOM 638 N N . ASN A 1 81 ? -1.347 7.686 -15.506 1.00 92.50 81 ASN A N 1
ATOM 639 C CA . ASN A 1 81 ? -1.020 8.873 -16.290 1.00 92.50 81 ASN A CA 1
ATOM 640 C C . ASN A 1 81 ? 0.410 8.803 -16.846 1.00 92.50 81 ASN A C 1
ATOM 642 O O . ASN A 1 81 ? 0.598 9.090 -18.025 1.00 92.50 81 ASN A O 1
ATOM 646 N N . ARG A 1 82 ? 1.400 8.361 -16.056 1.00 85.50 82 ARG A N 1
ATOM 647 C CA . ARG A 1 82 ? 2.783 8.159 -16.535 1.00 85.50 82 ARG A CA 1
ATOM 648 C C . ARG A 1 82 ? 2.860 7.154 -17.686 1.00 85.50 82 ARG A C 1
ATOM 650 O O . ARG A 1 82 ? 3.478 7.452 -18.705 1.00 85.50 82 ARG A O 1
ATOM 657 N N . ALA A 1 83 ? 2.162 6.023 -17.568 1.00 81.25 83 ALA A N 1
ATOM 658 C CA . ALA A 1 83 ? 2.096 5.015 -18.629 1.00 81.25 83 ALA A CA 1
ATOM 659 C C . ALA A 1 83 ? 1.481 5.563 -19.933 1.00 81.25 83 ALA A C 1
ATOM 661 O O . ALA A 1 83 ? 1.898 5.189 -21.026 1.00 81.25 83 ALA A O 1
ATOM 662 N N . THR A 1 84 ? 0.510 6.476 -19.826 1.00 78.12 84 THR A N 1
ATOM 663 C CA . THR A 1 84 ? -0.155 7.091 -20.988 1.00 78.12 84 THR A CA 1
ATOM 664 C C . THR A 1 84 ? 0.690 8.197 -21.631 1.00 78.12 84 THR A C 1
ATOM 666 O O . THR A 1 84 ? 0.660 8.359 -22.849 1.00 78.12 84 THR A O 1
ATOM 669 N N . SER A 1 85 ? 1.456 8.950 -20.835 1.00 74.25 85 SER A N 1
ATOM 670 C CA . SER A 1 85 ? 2.298 10.059 -21.310 1.00 74.25 85 SER A CA 1
ATOM 671 C C . SER A 1 85 ? 3.573 9.614 -22.038 1.00 74.25 85 SER A C 1
ATOM 673 O O . SER A 1 85 ? 4.260 10.459 -22.606 1.00 74.25 85 SER A O 1
ATOM 675 N N . GLY A 1 86 ? 3.896 8.315 -22.047 1.00 60.16 86 GLY A N 1
ATOM 676 C CA . GLY A 1 86 ? 5.111 7.799 -22.686 1.00 60.16 86 GLY A CA 1
ATOM 677 C C . GLY A 1 86 ? 6.403 8.157 -21.945 1.00 60.16 86 GLY A C 1
ATOM 678 O O . GLY A 1 86 ? 7.478 8.010 -22.507 1.00 60.16 86 GLY A O 1
ATOM 679 N N . GLU A 1 87 ? 6.314 8.589 -20.684 1.00 57.94 87 GLU A N 1
ATOM 680 C CA . GLU A 1 87 ? 7.459 8.825 -19.785 1.00 57.94 87 GLU A CA 1
ATOM 681 C C . GLU A 1 87 ? 8.035 7.508 -19.219 1.00 57.94 87 GLU A C 1
ATOM 683 O O . GLU A 1 87 ? 8.518 7.446 -18.091 1.00 57.94 87 GLU A O 1
ATOM 688 N N . ALA A 1 88 ? 7.957 6.432 -20.003 1.00 47.62 88 ALA A N 1
ATOM 689 C CA . ALA A 1 88 ? 8.565 5.147 -19.702 1.00 47.62 88 ALA A CA 1
ATOM 690 C C . ALA A 1 88 ? 9.651 4.870 -20.752 1.00 47.62 88 ALA A C 1
ATOM 692 O O . ALA A 1 88 ? 9.324 4.704 -21.930 1.00 47.62 88 ALA A O 1
ATOM 693 N N . ALA A 1 89 ? 10.894 4.783 -20.262 1.00 43.56 89 ALA A N 1
ATOM 694 C CA . ALA A 1 89 ? 12.188 4.645 -20.948 1.00 43.56 89 ALA A CA 1
ATOM 695 C C . ALA A 1 89 ? 12.871 5.959 -21.372 1.00 43.56 89 ALA A C 1
ATOM 697 O O . ALA A 1 89 ? 12.543 6.519 -22.441 1.00 43.56 89 ALA A O 1
#

Radius of gyration: 20.8 Å; chains: 1; bounding box: 39×46×44 Å